Protein AF-A0A536I1N1-F1 (afdb_monomer)

pLDDT: mean 93.19, std 5.23, range [65.94, 98.44]

Radius of gyration: 19.05 Å; Cα contacts (8 Å, |Δi|>4): 246; chains: 1; bounding box: 41×29×50 Å

Sequence (137 aa):
LVEPLGQPHHDLIRALDEERPVVLKTALDERPGARELIPATDAGAESLLRRETPERREGWFLEPFPRPPELFIFGGSHVAIPLTRLAHELGFRVSVVDARSKFAGPERFPQAREVIHAWPDEVLKDLAMDSSTYVVI

Foldseek 3Di:
DDDDDDPLNVVVVVCVVVLFKWKWKAFQPPDGRDIDIDGCPDPVQVVCLLVQDWDDDDRITIGIDHGQAEEEEEWLDPVVLVVLVVCLVVRYQYEYEYLDPVRQDCVSRVSHPYRHNDHPVVCVVPDPDDSRYHYHD

Structure (mmCIF, N/CA/C/O backbone):
data_AF-A0A536I1N1-F1
#
_entry.id   AF-A0A536I1N1-F1
#
loop_
_atom_site.group_PDB
_atom_site.id
_atom_site.type_symbol
_atom_site.label_atom_id
_atom_site.label_alt_id
_atom_site.label_comp_id
_atom_site.label_asym_id
_atom_site.label_entity_id
_atom_site.label_seq_id
_atom_site.pdbx_PDB_ins_code
_atom_site.Cartn_x
_atom_site.Cartn_y
_atom_site.Cartn_z
_atom_site.occupancy
_atom_site.B_iso_or_equiv
_atom_site.auth_seq_id
_atom_site.auth_comp_id
_atom_site.auth_asym_id
_atom_site.auth_atom_id
_atom_site.pdbx_PDB_model_num
ATOM 1 N N . LEU A 1 1 ? 23.844 13.920 -20.728 1.00 65.94 1 LEU A N 1
ATOM 2 C CA . LEU A 1 1 ? 22.598 14.258 -21.451 1.00 65.94 1 LEU A CA 1
ATOM 3 C C . LEU A 1 1 ? 21.485 13.464 -20.791 1.00 65.94 1 LEU A C 1
ATOM 5 O O . LEU A 1 1 ? 21.658 12.264 -20.643 1.00 65.94 1 LEU A O 1
ATOM 9 N N . VAL A 1 2 ? 20.436 14.126 -20.304 1.00 77.44 2 VAL A N 1
ATOM 10 C CA . VAL A 1 2 ? 19.247 13.442 -19.771 1.00 77.44 2 VAL A CA 1
ATOM 11 C C . VAL A 1 2 ? 18.362 13.110 -20.968 1.00 77.44 2 VAL A C 1
ATOM 13 O O . VAL A 1 2 ? 18.057 14.004 -21.756 1.00 77.44 2 VAL A O 1
ATOM 16 N N . GLU A 1 3 ? 18.019 11.838 -21.148 1.00 78.44 3 GLU A N 1
ATOM 17 C CA . GLU A 1 3 ? 17.087 11.428 -22.201 1.00 78.44 3 GLU A CA 1
ATOM 18 C C . GLU A 1 3 ? 15.676 11.954 -21.893 1.00 78.44 3 GLU A C 1
ATOM 20 O O . GLU A 1 3 ? 15.255 11.927 -20.733 1.00 78.44 3 GLU A O 1
ATOM 25 N N . PRO A 1 4 ? 14.928 12.439 -22.900 1.00 87.12 4 PRO A N 1
ATOM 26 C CA . PRO A 1 4 ? 13.533 12.812 -22.708 1.00 87.12 4 PRO A CA 1
ATOM 27 C C . PRO A 1 4 ? 12.671 11.579 -22.400 1.00 87.12 4 PRO A C 1
ATOM 29 O O . PRO A 1 4 ? 12.976 10.458 -22.813 1.00 87.12 4 PRO A O 1
ATOM 32 N N . LEU A 1 5 ? 11.553 11.794 -21.703 1.00 90.12 5 LEU A N 1
ATOM 33 C CA . LEU A 1 5 ? 10.598 10.730 -21.405 1.00 90.12 5 LEU A CA 1
ATOM 34 C C . LEU A 1 5 ? 9.964 10.200 -22.701 1.00 90.12 5 LEU A C 1
ATOM 36 O O . LEU A 1 5 ? 9.265 10.917 -23.408 1.00 90.12 5 LEU A O 1
ATOM 40 N N . GLY A 1 6 ? 10.229 8.932 -23.017 1.00 91.31 6 GLY A N 1
ATOM 41 C CA . GLY A 1 6 ? 9.514 8.180 -24.055 1.00 91.31 6 GLY A CA 1
ATOM 42 C C . GLY A 1 6 ? 8.179 7.582 -23.586 1.00 91.31 6 GLY A C 1
ATOM 43 O O . GLY A 1 6 ? 7.852 7.617 -22.399 1.00 91.31 6 GLY A O 1
ATOM 44 N N . GLN A 1 7 ? 7.449 6.955 -24.515 1.00 93.62 7 GLN A N 1
ATOM 45 C CA . GLN A 1 7 ? 6.133 6.342 -24.272 1.00 93.62 7 GLN A CA 1
ATOM 46 C C . GLN A 1 7 ? 6.079 5.405 -23.045 1.00 93.62 7 GLN A C 1
ATOM 48 O O . GLN A 1 7 ? 5.188 5.604 -22.220 1.00 93.62 7 GLN A O 1
ATOM 53 N N . PRO A 1 8 ? 7.041 4.480 -22.822 1.00 93.44 8 PRO A N 1
ATOM 54 C CA . PRO A 1 8 ? 6.998 3.595 -21.654 1.00 93.44 8 PRO A CA 1
ATOM 55 C C . PRO A 1 8 ? 7.016 4.339 -20.312 1.00 93.44 8 PRO A C 1
ATOM 57 O O . PRO A 1 8 ? 6.431 3.870 -19.341 1.00 93.44 8 PRO A O 1
ATOM 60 N N . HIS A 1 9 ? 7.651 5.515 -20.245 1.00 93.00 9 HIS A N 1
ATOM 61 C CA . HIS A 1 9 ? 7.651 6.328 -19.028 1.00 93.00 9 HIS A CA 1
ATOM 62 C C . HIS A 1 9 ? 6.288 6.976 -18.787 1.00 93.00 9 HIS A C 1
ATOM 64 O O . HIS A 1 9 ? 5.831 7.025 -17.652 1.00 93.00 9 HIS A O 1
ATOM 70 N N . HIS A 1 10 ? 5.621 7.452 -19.841 1.00 95.75 10 HIS A N 1
ATOM 71 C CA . HIS A 1 10 ? 4.266 7.989 -19.724 1.00 95.75 10 HIS A CA 1
ATOM 72 C C . HIS A 1 10 ? 3.260 6.910 -19.316 1.00 95.75 10 HIS A C 1
ATOM 74 O O . HIS A 1 10 ? 2.372 7.178 -18.508 1.00 95.75 10 HIS A O 1
ATOM 80 N N . ASP A 1 11 ? 3.422 5.692 -19.831 1.00 95.81 11 ASP A N 1
ATOM 81 C CA . ASP A 1 11 ? 2.585 4.558 -19.441 1.00 95.81 11 ASP A CA 1
ATOM 82 C C . ASP A 1 11 ? 2.851 4.134 -17.991 1.00 95.81 11 ASP A C 1
ATOM 84 O O . ASP A 1 11 ? 1.912 3.772 -17.281 1.00 95.81 11 ASP A O 1
ATOM 88 N N . LEU A 1 12 ? 4.106 4.227 -17.528 1.00 95.75 12 LEU A N 1
ATOM 89 C CA . LEU A 1 12 ? 4.466 3.958 -16.137 1.00 95.75 12 LEU A CA 1
ATOM 90 C C . LEU A 1 12 ? 3.856 5.009 -15.215 1.00 95.75 12 LEU A C 1
ATOM 92 O O . LEU A 1 12 ? 3.196 4.643 -14.255 1.00 95.75 12 LEU A O 1
ATOM 96 N N . ILE A 1 13 ? 4.020 6.297 -15.527 1.00 96.00 13 ILE A N 1
ATOM 97 C CA . ILE A 1 13 ? 3.421 7.395 -14.753 1.00 96.00 13 ILE A CA 1
ATOM 98 C C . ILE A 1 13 ? 1.911 7.189 -14.632 1.00 96.00 13 ILE A C 1
ATOM 100 O O . ILE A 1 13 ? 1.382 7.225 -13.529 1.00 96.00 13 ILE A O 1
ATOM 104 N N . ARG A 1 14 ? 1.232 6.866 -15.739 1.00 96.56 14 ARG A N 1
ATOM 105 C CA . ARG A 1 14 ? -0.201 6.562 -15.710 1.00 96.56 14 ARG A CA 1
ATOM 106 C C . ARG A 1 14 ? -0.520 5.365 -14.816 1.00 96.56 14 ARG A C 1
ATOM 108 O O . ARG A 1 14 ? -1.481 5.421 -14.064 1.00 96.56 14 ARG A O 1
ATOM 115 N N . ALA A 1 15 ? 0.273 4.294 -14.887 1.00 95.19 15 ALA A N 1
ATOM 116 C CA . ALA A 1 15 ? 0.093 3.139 -14.013 1.00 95.19 15 ALA A CA 1
ATOM 117 C C . ALA A 1 15 ? 0.252 3.514 -12.532 1.00 95.19 15 ALA A C 1
ATOM 119 O O . ALA A 1 15 ? -0.528 3.046 -11.713 1.00 95.19 15 ALA A O 1
ATOM 120 N N . LEU A 1 16 ? 1.215 4.376 -12.196 1.00 93.81 16 LEU A N 1
ATOM 121 C CA . LEU A 1 16 ? 1.427 4.860 -10.831 1.00 93.81 16 LEU A CA 1
ATOM 122 C C . LEU A 1 16 ? 0.267 5.747 -10.354 1.00 93.81 16 LEU A C 1
ATOM 124 O O . LEU A 1 16 ? -0.206 5.559 -9.236 1.00 93.81 16 LEU A O 1
ATOM 128 N N . ASP A 1 17 ? -0.226 6.650 -11.204 1.00 95.12 17 ASP A N 1
ATOM 129 C CA . ASP A 1 17 ? -1.377 7.515 -10.905 1.00 95.12 17 ASP A CA 1
ATOM 130 C C . ASP A 1 17 ? -2.675 6.707 -10.718 1.00 95.12 17 ASP A C 1
ATOM 132 O O . ASP A 1 17 ? -3.502 7.031 -9.869 1.00 95.12 17 ASP A O 1
ATOM 136 N N . GLU A 1 18 ? -2.847 5.638 -11.501 1.00 94.44 18 GLU A N 1
ATOM 137 C CA . GLU A 1 18 ? -3.961 4.683 -11.399 1.00 94.44 18 GLU A CA 1
ATOM 138 C C . GLU A 1 18 ? -3.744 3.623 -10.307 1.00 94.44 18 GLU A C 1
ATOM 140 O O . GLU A 1 18 ? -4.605 2.764 -10.111 1.00 94.44 18 GLU A O 1
ATOM 145 N N . GLU A 1 19 ? -2.589 3.642 -9.633 1.00 91.50 19 GLU A N 1
ATOM 146 C CA . GLU A 1 19 ? -2.161 2.636 -8.654 1.00 91.50 19 GLU A CA 1
ATOM 147 C C . GLU A 1 19 ? -2.261 1.201 -9.176 1.00 91.50 19 GLU A C 1
ATOM 149 O O . GLU A 1 19 ? -2.590 0.252 -8.459 1.00 91.50 19 GLU A O 1
ATOM 154 N N . ARG A 1 20 ? -1.995 1.037 -10.467 1.00 92.56 20 ARG A N 1
ATOM 155 C CA . ARG A 1 20 ? -2.007 -0.245 -11.143 1.00 92.56 20 ARG A CA 1
ATOM 156 C C . ARG A 1 20 ? -0.616 -0.873 -11.036 1.00 92.56 20 ARG A C 1
ATOM 158 O O . ARG A 1 20 ? 0.349 -0.288 -11.528 1.00 92.56 20 ARG A O 1
ATOM 165 N N . PRO A 1 21 ? -0.501 -2.080 -10.463 1.00 93.31 21 PRO A N 1
ATOM 166 C CA . PRO A 1 21 ? 0.791 -2.711 -10.264 1.00 93.31 21 PRO A CA 1
ATOM 167 C C . PRO A 1 21 ? 1.390 -3.134 -11.610 1.00 93.31 21 PRO A C 1
ATOM 169 O O . PRO A 1 21 ? 0.714 -3.748 -12.447 1.00 93.31 21 PRO A O 1
ATOM 172 N N . VAL A 1 22 ? 2.660 -2.796 -11.821 1.00 95.62 22 VAL A N 1
ATOM 173 C CA . VAL A 1 22 ? 3.392 -3.051 -13.071 1.00 95.62 22 VAL A CA 1
ATOM 174 C C . VAL A 1 22 ? 4.857 -3.372 -12.804 1.00 95.62 22 VAL A C 1
ATOM 176 O O . VAL A 1 22 ? 5.428 -2.961 -11.799 1.00 95.62 22 VAL A O 1
ATOM 179 N N . VAL A 1 23 ? 5.493 -4.080 -13.731 1.00 96.00 23 VAL A N 1
ATOM 180 C CA . VAL A 1 23 ? 6.948 -4.264 -13.744 1.00 96.00 23 VAL A CA 1
ATOM 181 C C . VAL A 1 23 ? 7.512 -3.543 -14.958 1.00 96.00 23 VAL A C 1
ATOM 183 O O . VAL A 1 23 ? 7.105 -3.821 -16.085 1.00 96.00 23 VAL A O 1
ATOM 186 N N . LEU A 1 24 ? 8.464 -2.638 -14.750 1.00 96.31 24 LEU A N 1
ATOM 187 C CA . LEU A 1 24 ? 9.231 -2.042 -15.837 1.00 96.31 24 LEU A CA 1
ATOM 188 C C . LEU A 1 24 ? 10.388 -2.974 -16.193 1.00 96.31 24 LEU A C 1
ATOM 190 O O . LEU A 1 24 ? 11.280 -3.213 -15.380 1.00 96.31 24 LEU A O 1
ATOM 194 N N . LYS A 1 25 ? 10.404 -3.482 -17.424 1.00 95.12 25 LYS A N 1
ATOM 195 C CA . LYS A 1 25 ? 11.577 -4.158 -17.977 1.00 95.12 25 LYS A CA 1
ATOM 196 C C . LYS A 1 25 ? 12.432 -3.151 -18.718 1.00 95.12 25 LYS A C 1
ATOM 198 O O . LYS A 1 25 ? 11.924 -2.427 -19.569 1.00 95.12 25 LYS A O 1
ATOM 203 N N . THR A 1 26 ? 13.732 -3.176 -18.468 1.00 95.56 26 THR A N 1
ATOM 204 C CA . TH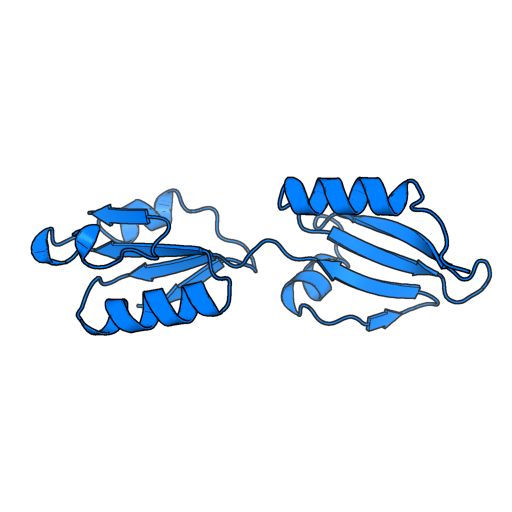R A 1 26 ? 14.732 -2.442 -19.247 1.00 95.56 26 THR A CA 1
ATOM 205 C C . THR A 1 26 ? 15.716 -3.430 -19.860 1.00 95.56 26 THR A C 1
ATOM 207 O O . THR A 1 26 ? 16.327 -4.220 -19.140 1.00 95.56 26 THR A O 1
ATOM 210 N N . ALA A 1 27 ? 15.854 -3.419 -21.183 1.00 95.31 27 ALA A N 1
ATOM 211 C CA . ALA A 1 27 ? 16.781 -4.284 -21.901 1.00 95.31 27 ALA A CA 1
ATOM 212 C C . ALA A 1 27 ? 18.227 -3.902 -21.574 1.00 95.31 27 ALA A C 1
ATOM 214 O O . ALA A 1 27 ? 18.578 -2.718 -21.539 1.00 95.31 27 ALA A O 1
ATOM 215 N N . LEU A 1 28 ? 19.064 -4.913 -21.358 1.00 94.69 28 LEU A N 1
ATOM 216 C CA . LEU A 1 28 ? 20.492 -4.768 -21.077 1.00 94.69 28 LEU A CA 1
ATOM 217 C C . LEU A 1 28 ? 21.374 -5.186 -22.264 1.00 94.69 28 LEU A C 1
ATOM 219 O O . LEU A 1 28 ? 22.541 -4.803 -22.298 1.00 94.69 28 LEU A O 1
ATOM 223 N N . ASP A 1 29 ? 20.809 -5.917 -23.231 1.00 90.38 29 ASP A N 1
ATOM 224 C CA . ASP A 1 29 ? 21.569 -6.617 -24.273 1.00 90.38 29 ASP A CA 1
ATOM 225 C C . ASP A 1 29 ? 21.486 -5.915 -25.642 1.00 90.38 29 ASP A C 1
ATOM 227 O O . ASP A 1 29 ? 22.035 -4.837 -25.820 1.00 90.38 29 ASP A O 1
ATOM 231 N N . GLU A 1 30 ? 20.809 -6.505 -26.636 1.00 81.75 30 GLU A N 1
ATOM 232 C CA . GLU A 1 30 ? 20.830 -6.060 -28.043 1.00 81.75 30 GLU A CA 1
ATOM 233 C C . GLU A 1 30 ? 20.270 -4.645 -28.269 1.00 81.75 30 GLU A C 1
ATOM 235 O O . GLU A 1 30 ? 20.552 -4.013 -29.289 1.00 81.75 30 GLU A O 1
ATOM 240 N N . ARG A 1 31 ? 19.458 -4.143 -27.332 1.00 86.38 31 ARG A N 1
ATOM 241 C CA . ARG A 1 31 ? 18.858 -2.800 -27.371 1.00 86.38 31 ARG A CA 1
ATOM 242 C C . ARG A 1 31 ? 18.928 -2.140 -25.989 1.00 86.38 31 ARG A C 1
ATOM 244 O O . ARG A 1 31 ? 17.882 -1.983 -25.357 1.00 86.38 31 ARG A O 1
ATOM 251 N N . PRO A 1 32 ? 20.121 -1.780 -25.482 1.00 87.25 32 PRO A N 1
ATOM 252 C CA . PRO A 1 32 ? 20.267 -1.273 -24.123 1.00 87.25 32 PRO A CA 1
ATOM 253 C C . PRO A 1 32 ? 19.367 -0.061 -23.881 1.00 87.25 32 PRO A C 1
ATOM 255 O O . PRO A 1 32 ? 19.346 0.875 -24.680 1.00 87.25 32 PRO A O 1
ATOM 258 N N . GLY A 1 33 ? 18.606 -0.085 -22.788 1.00 89.06 33 GLY A N 1
ATOM 259 C CA . GLY A 1 33 ? 17.694 1.001 -22.427 1.00 89.06 33 GLY A CA 1
ATOM 260 C C . GLY A 1 33 ? 16.319 0.956 -23.104 1.00 89.06 33 GLY A C 1
ATOM 261 O O . GLY A 1 33 ? 15.472 1.793 -22.776 1.00 89.06 33 GLY A O 1
ATOM 262 N N . ALA A 1 34 ? 16.046 -0.007 -23.996 1.00 92.00 34 ALA A N 1
ATOM 263 C CA . ALA A 1 34 ? 14.680 -0.261 -24.459 1.00 92.00 34 ALA A CA 1
ATOM 264 C C . ALA A 1 34 ? 13.806 -0.702 -23.274 1.00 92.00 34 ALA A C 1
ATOM 266 O O . ALA A 1 34 ? 14.243 -1.503 -22.448 1.00 92.00 34 ALA A O 1
ATOM 267 N N . ARG A 1 35 ? 12.594 -0.150 -23.169 1.00 94.00 35 ARG A N 1
ATOM 268 C CA . ARG A 1 35 ? 11.727 -0.294 -21.993 1.00 94.00 35 ARG A CA 1
ATOM 269 C C . ARG A 1 35 ? 10.346 -0.799 -22.367 1.00 94.00 35 ARG A C 1
ATOM 271 O O . ARG A 1 35 ? 9.772 -0.332 -23.347 1.00 94.00 35 ARG A O 1
ATOM 278 N N . GLU A 1 36 ? 9.811 -1.687 -21.541 1.00 94.19 36 GLU A N 1
ATOM 279 C CA . GLU A 1 36 ? 8.482 -2.280 -21.696 1.00 94.19 36 GLU A CA 1
ATOM 280 C C . GLU A 1 36 ? 7.829 -2.451 -20.321 1.00 94.19 36 GLU A C 1
ATOM 282 O O . GLU A 1 36 ? 8.518 -2.726 -19.339 1.00 94.19 36 GLU A O 1
ATOM 287 N N . LEU A 1 37 ? 6.506 -2.299 -20.241 1.00 94.94 37 LEU A N 1
ATOM 288 C CA . LEU A 1 37 ? 5.749 -2.577 -19.021 1.00 94.94 37 LEU A CA 1
ATOM 289 C C . LEU A 1 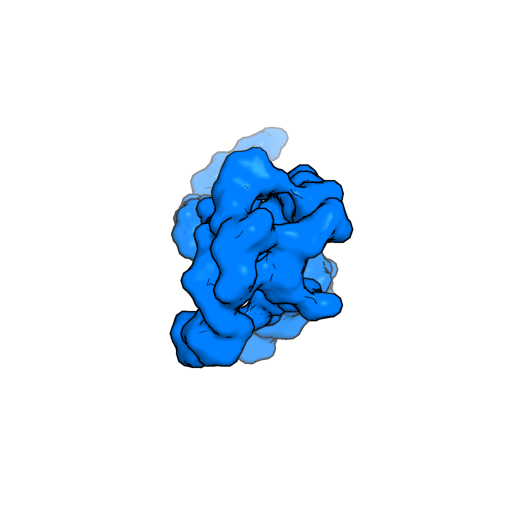37 ? 5.110 -3.957 -19.093 1.00 94.94 37 LEU A C 1
ATOM 291 O O . LEU A 1 37 ? 4.452 -4.287 -20.078 1.00 94.94 37 LEU A O 1
ATOM 295 N N . ILE A 1 38 ? 5.248 -4.718 -18.013 1.00 92.56 38 ILE A N 1
ATOM 296 C CA . ILE A 1 38 ? 4.507 -5.954 -17.786 1.00 92.56 38 ILE A CA 1
ATOM 297 C C . ILE A 1 38 ? 3.373 -5.669 -16.790 1.00 92.56 38 ILE A C 1
ATOM 299 O O . ILE A 1 38 ? 3.654 -5.165 -15.696 1.00 92.56 38 ILE A O 1
ATOM 303 N N . PRO A 1 39 ? 2.107 -5.973 -17.114 1.00 88.88 39 PRO A N 1
ATOM 304 C CA . PRO A 1 39 ? 1.025 -5.932 -16.138 1.00 88.88 39 PRO A CA 1
ATOM 305 C C . PRO A 1 39 ? 1.176 -7.032 -15.076 1.00 88.88 39 PRO A C 1
ATOM 307 O O . PRO A 1 39 ? 1.717 -8.105 -15.329 1.00 88.88 39 PRO A O 1
ATOM 310 N N . ALA A 1 40 ? 0.623 -6.797 -13.885 1.00 85.88 40 ALA A N 1
ATOM 311 C CA . ALA A 1 40 ? 0.635 -7.774 -12.791 1.00 85.88 40 ALA A CA 1
ATOM 312 C C . ALA A 1 40 ? -0.038 -9.120 -13.117 1.00 85.88 40 ALA A C 1
ATOM 314 O O . ALA A 1 40 ? 0.227 -10.112 -12.448 1.00 85.88 40 ALA A O 1
ATOM 315 N N . THR A 1 41 ? -0.897 -9.164 -14.141 1.00 84.12 41 THR A N 1
ATOM 316 C CA . THR A 1 41 ? -1.573 -10.384 -14.607 1.00 84.12 41 THR A CA 1
ATOM 317 C C . THR A 1 41 ? -0.630 -11.397 -15.255 1.00 84.12 41 THR A C 1
ATOM 319 O O . THR A 1 41 ? -1.014 -12.551 -15.435 1.00 84.12 41 THR A O 1
ATOM 322 N N . ASP A 1 42 ? 0.584 -10.992 -15.634 1.00 85.19 42 ASP A N 1
ATOM 323 C CA . ASP A 1 42 ? 1.588 -11.917 -16.148 1.00 85.19 42 ASP A CA 1
ATOM 324 C C . ASP A 1 42 ? 2.204 -12.752 -15.019 1.00 85.19 42 ASP A C 1
ATOM 326 O O . ASP A 1 42 ? 2.668 -12.223 -14.010 1.00 85.19 42 ASP A O 1
ATOM 330 N N . ALA A 1 43 ? 2.305 -14.069 -15.226 1.00 75.44 43 ALA A N 1
ATOM 331 C CA . ALA A 1 43 ? 2.756 -15.025 -14.205 1.00 75.44 43 ALA A CA 1
ATOM 332 C C . ALA A 1 43 ? 4.153 -14.721 -13.619 1.00 75.44 43 ALA A C 1
ATOM 334 O O . ALA A 1 43 ? 4.461 -15.105 -12.494 1.00 75.44 43 ALA A O 1
ATOM 335 N N . GLY A 1 44 ? 5.019 -14.036 -14.375 1.00 79.38 44 GLY A N 1
ATOM 336 C CA . GLY A 1 44 ? 6.338 -13.607 -13.898 1.00 79.38 44 GLY A CA 1
ATOM 337 C C . GLY A 1 44 ? 6.328 -12.313 -13.077 1.00 79.38 44 GLY A C 1
ATOM 338 O O . GLY A 1 44 ? 7.269 -12.080 -12.322 1.00 79.38 44 GLY A O 1
ATOM 339 N N . ALA A 1 45 ? 5.295 -11.478 -13.214 1.00 86.12 45 ALA A N 1
ATOM 340 C CA . ALA A 1 45 ? 5.211 -10.172 -12.566 1.00 86.12 45 ALA A CA 1
ATOM 341 C C . ALA A 1 45 ? 4.783 -10.284 -11.098 1.00 86.12 45 ALA A C 1
ATOM 343 O O . ALA A 1 45 ? 5.337 -9.586 -10.252 1.00 86.12 45 ALA A O 1
ATOM 344 N N . GLU A 1 46 ? 3.863 -11.197 -10.773 1.00 84.38 46 GLU A N 1
ATOM 345 C CA . GLU A 1 46 ? 3.309 -11.349 -9.419 1.00 84.38 46 GLU A CA 1
ATOM 346 C C . GLU A 1 46 ? 4.401 -11.560 -8.356 1.00 84.38 46 GLU A C 1
ATOM 348 O O . GLU A 1 46 ? 4.453 -10.857 -7.344 1.00 84.38 46 GLU A O 1
ATOM 353 N N . SER A 1 47 ? 5.343 -12.479 -8.603 1.00 86.88 47 SER A N 1
ATOM 354 C CA . SER A 1 47 ? 6.432 -12.740 -7.652 1.00 86.88 47 SER A CA 1
ATOM 355 C C . SER A 1 47 ? 7.376 -11.547 -7.476 1.00 86.88 47 SER A C 1
ATOM 357 O O . SER A 1 47 ? 7.991 -11.430 -6.414 1.00 86.88 47 SER A O 1
ATOM 359 N N . LEU A 1 48 ? 7.542 -10.706 -8.498 1.00 90.06 48 LEU A N 1
ATOM 360 C CA . LEU A 1 48 ? 8.398 -9.519 -8.439 1.00 90.06 48 LEU A CA 1
ATOM 361 C C . LEU A 1 48 ? 7.719 -8.406 -7.656 1.00 90.06 48 LEU A C 1
ATOM 363 O O . LEU A 1 48 ? 8.328 -7.825 -6.761 1.00 90.06 48 LEU A O 1
ATOM 367 N N . LEU A 1 49 ? 6.440 -8.175 -7.947 1.00 90.12 49 LEU A N 1
ATOM 368 C CA . LEU A 1 49 ? 5.601 -7.202 -7.258 1.00 90.12 49 LEU A CA 1
ATOM 369 C C . LEU A 1 49 ? 5.499 -7.513 -5.767 1.00 90.12 49 LEU A C 1
ATOM 371 O O . LEU A 1 49 ? 5.626 -6.609 -4.956 1.00 90.12 49 LEU A O 1
ATOM 375 N N . ARG A 1 50 ? 5.375 -8.790 -5.393 1.00 86.12 50 ARG A N 1
ATOM 376 C CA . ARG A 1 50 ? 5.335 -9.201 -3.983 1.00 86.12 50 ARG A CA 1
ATOM 377 C C . ARG A 1 50 ? 6.656 -8.979 -3.239 1.00 86.12 50 ARG A C 1
ATOM 379 O O . ARG A 1 50 ? 6.651 -8.768 -2.032 1.00 86.12 50 ARG A O 1
ATOM 386 N N . ARG A 1 51 ? 7.795 -9.137 -3.919 1.00 86.81 51 ARG A N 1
ATOM 387 C CA . ARG A 1 51 ? 9.124 -8.979 -3.298 1.00 86.81 51 ARG A CA 1
ATOM 388 C C . ARG A 1 51 ? 9.600 -7.534 -3.292 1.00 86.81 51 ARG A C 1
ATOM 390 O O . ARG A 1 51 ? 10.549 -7.238 -2.572 1.00 86.81 51 ARG A O 1
ATOM 397 N N . GLU A 1 52 ? 9.018 -6.693 -4.144 1.00 89.00 52 GLU A N 1
ATOM 398 C CA . GLU A 1 52 ? 9.381 -5.283 -4.321 1.00 89.00 52 GLU A CA 1
ATOM 399 C C . GLU A 1 52 ? 10.889 -5.078 -4.553 1.00 89.00 52 GLU A C 1
ATOM 401 O O . GLU A 1 52 ? 11.471 -4.052 -4.219 1.00 89.00 52 GLU A O 1
ATOM 406 N N . THR A 1 53 ? 11.552 -6.093 -5.112 1.00 90.44 53 THR A N 1
ATOM 407 C CA . THR A 1 53 ? 13.003 -6.115 -5.291 1.00 90.44 53 THR A CA 1
ATOM 408 C C . THR A 1 53 ? 13.314 -6.192 -6.779 1.00 90.44 53 THR A C 1
ATOM 410 O O . THR A 1 53 ? 12.876 -7.147 -7.429 1.00 90.44 53 THR A O 1
ATOM 413 N N . PRO A 1 54 ? 14.075 -5.234 -7.334 1.00 93.50 54 PRO A N 1
ATOM 414 C CA . PRO A 1 54 ? 14.521 -5.320 -8.712 1.00 93.50 54 PRO A CA 1
ATOM 415 C C . PRO A 1 54 ? 15.433 -6.528 -8.937 1.00 93.50 54 PRO A C 1
ATOM 417 O O . PRO A 1 54 ? 16.276 -6.846 -8.094 1.00 93.50 54 PRO A O 1
ATOM 420 N N . GLU A 1 55 ? 15.321 -7.175 -10.093 1.00 94.25 55 GLU A N 1
ATOM 421 C CA . GLU A 1 55 ? 16.182 -8.307 -10.448 1.00 94.25 55 GLU A CA 1
ATOM 422 C C . GLU A 1 55 ? 16.681 -8.242 -11.891 1.00 94.25 55 GLU A C 1
ATOM 424 O O . GLU A 1 55 ? 16.122 -7.556 -12.746 1.00 94.25 55 GLU A O 1
ATOM 429 N N . ARG A 1 56 ? 17.757 -8.980 -12.174 1.00 94.00 56 ARG A N 1
ATOM 430 C CA . ARG A 1 56 ? 18.239 -9.196 -13.540 1.00 94.00 56 ARG A CA 1
ATOM 431 C C . ARG A 1 56 ? 17.886 -10.601 -13.990 1.00 94.00 56 ARG A C 1
ATOM 433 O O . ARG A 1 56 ? 18.236 -11.562 -13.307 1.00 94.00 56 ARG A O 1
ATOM 440 N N . ARG A 1 57 ? 17.264 -10.724 -15.159 1.00 91.25 57 ARG A N 1
ATOM 441 C CA . ARG A 1 57 ? 16.847 -12.010 -15.718 1.00 91.25 57 ARG A CA 1
ATOM 442 C C . ARG A 1 57 ? 16.866 -11.963 -17.242 1.00 91.25 57 ARG A C 1
ATOM 444 O O . ARG A 1 57 ? 16.265 -11.072 -17.829 1.00 91.25 57 ARG A O 1
ATOM 451 N N . GLU A 1 58 ? 17.532 -12.935 -17.869 1.00 90.88 58 GLU A N 1
ATOM 452 C CA . GLU A 1 58 ? 17.482 -13.167 -19.328 1.00 90.88 58 GLU A CA 1
ATOM 453 C C . GLU A 1 58 ? 17.734 -11.896 -20.172 1.00 90.88 58 GLU A C 1
ATOM 455 O O . GLU A 1 58 ? 16.990 -11.614 -21.105 1.00 90.88 58 GLU A O 1
ATOM 460 N N . GLY A 1 59 ? 18.740 -11.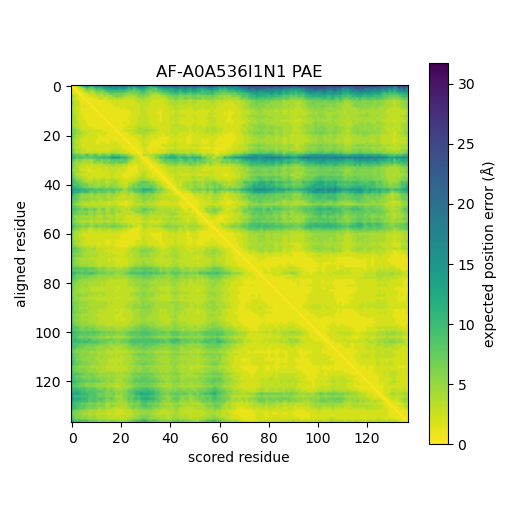086 -19.814 1.00 94.00 59 GLY A N 1
ATOM 461 C CA . GLY A 1 59 ? 19.057 -9.850 -20.550 1.00 94.00 59 GLY A CA 1
ATOM 462 C C . GLY A 1 59 ? 18.201 -8.632 -20.190 1.00 94.00 59 GLY A C 1
ATOM 463 O O . GLY A 1 59 ? 18.309 -7.582 -20.825 1.00 94.00 59 GLY A O 1
ATOM 464 N N . TRP A 1 60 ? 17.357 -8.738 -19.161 1.00 94.38 60 TRP A N 1
ATOM 465 C CA . TRP A 1 60 ? 16.492 -7.662 -18.678 1.00 94.38 60 TRP A CA 1
ATOM 466 C C . TRP A 1 60 ? 16.824 -7.267 -17.242 1.00 94.38 60 TRP A C 1
ATOM 468 O O . TRP A 1 60 ? 17.129 -8.117 -16.406 1.00 94.38 60 TRP A O 1
ATOM 478 N N . PHE A 1 61 ? 16.705 -5.976 -16.945 1.00 95.44 61 PHE A N 1
ATOM 479 C CA . PHE A 1 61 ? 16.530 -5.454 -15.594 1.00 95.44 61 PHE A CA 1
ATOM 480 C C . PHE A 1 61 ? 15.035 -5.251 -15.345 1.00 95.44 61 PHE A C 1
ATOM 482 O O . PHE A 1 61 ? 14.379 -4.550 -16.113 1.00 95.44 61 PHE A O 1
ATOM 489 N N . LEU A 1 62 ? 14.500 -5.907 -14.322 1.00 95.50 62 LEU A N 1
ATOM 490 C CA . LEU A 1 62 ? 13.085 -5.921 -13.973 1.00 95.50 62 LEU A CA 1
ATOM 491 C C . LEU A 1 62 ? 12.898 -5.110 -12.695 1.00 95.50 62 LEU A C 1
ATOM 493 O O . LEU A 1 62 ? 13.450 -5.473 -11.660 1.00 95.50 62 LEU A O 1
ATOM 497 N N . GLU A 1 63 ? 12.127 -4.033 -12.767 1.00 96.44 63 GLU A N 1
ATOM 498 C CA . GLU A 1 63 ? 11.861 -3.136 -11.645 1.00 96.44 63 GLU A CA 1
ATOM 499 C C . GLU A 1 63 ? 10.365 -3.187 -11.290 1.00 96.44 63 GLU A C 1
ATOM 501 O O . GLU A 1 63 ? 9.532 -2.764 -12.099 1.00 96.44 63 GLU A O 1
ATOM 506 N N . PRO A 1 64 ? 9.991 -3.774 -10.139 1.00 95.50 64 PRO A N 1
ATOM 507 C CA . PRO A 1 64 ? 8.598 -3.870 -9.727 1.00 95.50 64 PRO A CA 1
ATOM 508 C C . PRO A 1 64 ? 8.087 -2.557 -9.126 1.00 95.50 64 PRO A C 1
ATOM 510 O O . PRO A 1 64 ? 8.732 -1.962 -8.268 1.00 95.50 64 PRO A O 1
ATOM 513 N N . PHE A 1 65 ? 6.878 -2.169 -9.524 1.00 94.50 65 PHE A N 1
ATOM 514 C CA . PHE A 1 65 ? 6.115 -1.059 -8.962 1.00 94.50 65 PHE A CA 1
ATOM 515 C C . PHE A 1 65 ? 4.778 -1.608 -8.435 1.00 94.50 65 PHE A C 1
ATOM 517 O O . PHE A 1 65 ? 3.828 -1.757 -9.213 1.00 94.50 65 PHE A O 1
ATOM 524 N N . PRO A 1 66 ? 4.707 -1.999 -7.148 1.00 92.50 66 PRO A N 1
ATOM 525 C CA . PRO A 1 66 ? 3.486 -2.513 -6.528 1.00 92.50 66 PRO A CA 1
ATOM 526 C C . PRO A 1 66 ? 2.448 -1.402 -6.321 1.00 92.50 66 PRO A C 1
ATOM 528 O O . PRO A 1 66 ? 2.735 -0.213 -6.476 1.00 92.50 66 PRO A O 1
ATOM 531 N N . ARG A 1 67 ? 1.231 -1.791 -5.924 1.00 91.50 67 ARG A N 1
ATOM 532 C CA . ARG A 1 67 ? 0.240 -0.826 -5.431 1.00 91.50 67 ARG A CA 1
ATOM 533 C C . ARG A 1 67 ? 0.710 -0.238 -4.094 1.00 91.50 67 ARG A C 1
ATOM 535 O O . ARG A 1 67 ? 1.401 -0.942 -3.353 1.00 91.50 67 ARG A O 1
ATOM 542 N N . PRO A 1 68 ? 0.315 1.002 -3.745 1.00 90.06 68 PRO A N 1
ATOM 543 C CA . PRO A 1 68 ? 0.543 1.533 -2.406 1.00 90.06 68 PRO A CA 1
ATOM 544 C C . PRO A 1 68 ? 0.032 0.549 -1.342 1.00 90.06 68 PRO A C 1
ATOM 546 O O . PRO A 1 68 ? -1.098 0.072 -1.472 1.00 90.06 68 PRO A O 1
ATOM 549 N N . PRO A 1 69 ? 0.822 0.235 -0.304 1.00 93.81 69 PRO A N 1
ATOM 550 C CA . PRO A 1 69 ? 0.440 -0.786 0.655 1.00 93.81 69 PRO A CA 1
ATOM 551 C C . PRO A 1 69 ? -0.741 -0.317 1.515 1.00 93.81 69 PRO A C 1
ATOM 553 O O . PRO A 1 69 ? -0.747 0.795 2.056 1.00 93.81 69 PRO A O 1
ATOM 556 N N . GLU A 1 70 ? -1.745 -1.176 1.661 1.00 95.75 70 GLU A N 1
ATOM 557 C CA . GLU A 1 70 ? -2.926 -0.930 2.491 1.00 95.75 70 GLU A CA 1
ATOM 558 C C . GLU A 1 70 ? -2.793 -1.688 3.809 1.00 95.75 70 GLU A C 1
ATOM 560 O O . GLU A 1 70 ? -2.507 -2.883 3.817 1.00 95.75 70 GLU A O 1
ATOM 565 N N . LEU A 1 71 ? -2.998 -1.005 4.935 1.00 97.62 71 LEU A N 1
ATOM 566 C CA . LEU A 1 71 ? -2.954 -1.600 6.265 1.00 97.62 71 LEU A CA 1
ATOM 567 C C . LEU A 1 71 ? -4.317 -1.481 6.941 1.00 97.62 71 LEU A C 1
ATOM 569 O O . LEU A 1 71 ? -4.749 -0.384 7.292 1.00 97.62 71 LEU A O 1
A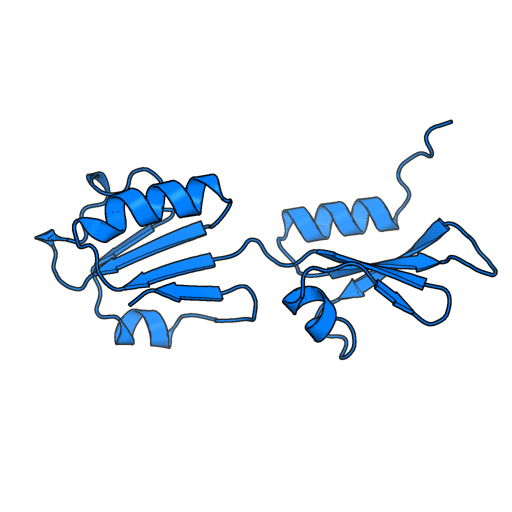TOM 573 N N . PHE A 1 72 ? -4.941 -2.623 7.207 1.00 97.88 72 PHE A N 1
ATOM 574 C CA . PHE A 1 72 ? -6.130 -2.718 8.045 1.00 97.88 72 PHE A CA 1
ATOM 575 C C . PHE A 1 72 ? -5.730 -3.071 9.478 1.00 97.88 72 PHE A C 1
ATOM 577 O O . PHE A 1 72 ? -5.134 -4.118 9.738 1.00 97.88 72 PHE A O 1
ATOM 584 N N . ILE A 1 73 ? -6.065 -2.195 10.421 1.00 98.19 73 ILE A N 1
ATOM 585 C CA . ILE A 1 73 ? -5.868 -2.417 11.855 1.00 98.19 73 ILE A CA 1
ATOM 586 C C . ILE A 1 73 ? -7.220 -2.805 12.453 1.00 98.19 73 ILE A C 1
ATOM 588 O O . ILE A 1 73 ? -8.085 -1.946 12.631 1.00 98.19 73 ILE A O 1
ATOM 592 N N . PHE A 1 74 ? -7.406 -4.081 12.785 1.00 97.69 74 PHE A N 1
ATOM 593 C CA . PHE A 1 74 ? -8.596 -4.550 13.492 1.00 97.69 74 PHE A CA 1
ATOM 594 C C . PHE A 1 74 ? -8.386 -4.403 14.999 1.00 97.69 74 PHE A C 1
ATOM 596 O O . PHE A 1 74 ? -7.705 -5.197 15.636 1.00 97.69 74 PHE A O 1
ATOM 603 N N . GLY A 1 75 ? -8.993 -3.369 15.574 1.00 96.94 75 GLY A N 1
ATOM 604 C CA . GLY A 1 75 ? -8.885 -3.017 16.984 1.00 96.94 75 GLY A CA 1
ATOM 605 C C . GLY A 1 75 ? -8.354 -1.601 17.173 1.00 96.94 75 GLY A C 1
ATOM 606 O O . GLY A 1 75 ? -7.153 -1.354 17.152 1.00 96.94 75 GLY A O 1
ATOM 607 N N . GLY A 1 76 ? -9.241 -0.664 17.488 1.00 96.56 76 GLY A N 1
ATOM 608 C CA . GLY A 1 76 ? -8.939 0.748 17.722 1.00 96.56 76 GLY A CA 1
ATOM 609 C C . GLY A 1 76 ? -8.418 1.042 19.131 1.00 96.56 76 GLY A C 1
ATOM 610 O O . GLY A 1 76 ? -8.720 2.094 19.698 1.00 96.56 76 GLY A O 1
ATOM 611 N N . SER A 1 77 ? -7.680 0.125 19.761 1.00 95.75 77 SER A N 1
ATOM 612 C CA . SER A 1 77 ? -7.160 0.335 21.121 1.00 95.75 77 SER A CA 1
ATOM 613 C C . SER A 1 77 ? -6.134 1.486 21.178 1.00 95.75 77 SER A C 1
ATOM 615 O O . SER A 1 77 ? -5.819 2.125 20.178 1.00 95.75 77 SER A O 1
ATOM 617 N N . HIS A 1 78 ? -5.594 1.793 22.358 1.00 95.94 78 HIS A N 1
ATOM 618 C CA . HIS A 1 78 ? -4.573 2.840 22.498 1.00 95.94 78 HIS A CA 1
ATOM 619 C C . HIS A 1 78 ? -3.278 2.530 21.721 1.00 95.94 78 HIS A C 1
ATOM 621 O O . HIS A 1 78 ? -2.569 3.461 21.357 1.00 95.94 78 HIS A O 1
ATOM 627 N N . VAL A 1 79 ? -2.997 1.253 21.425 1.00 97.00 79 VAL A N 1
ATOM 628 C CA . VAL A 1 79 ? -1.845 0.825 20.609 1.00 97.00 79 VAL A CA 1
ATOM 629 C C . VAL A 1 79 ? -2.039 1.175 19.130 1.00 97.00 79 VAL A C 1
ATOM 631 O O . VAL A 1 79 ? -1.073 1.495 18.441 1.00 97.00 79 VAL A O 1
ATOM 634 N N . ALA A 1 80 ? -3.284 1.196 18.646 1.00 97.94 80 ALA A N 1
ATOM 635 C CA . ALA A 1 80 ? -3.580 1.505 17.249 1.00 97.94 80 ALA A CA 1
ATOM 636 C C . ALA A 1 80 ? -3.240 2.955 16.874 1.00 97.94 80 ALA A C 1
ATOM 638 O O . ALA A 1 80 ? -2.958 3.228 15.714 1.00 97.94 80 ALA A O 1
ATOM 639 N N . ILE A 1 81 ? -3.235 3.887 17.836 1.00 97.94 81 ILE A N 1
ATOM 640 C CA . ILE A 1 81 ? -2.958 5.312 17.590 1.00 97.94 81 ILE A CA 1
ATOM 641 C C . ILE A 1 81 ? -1.513 5.526 17.094 1.00 97.94 81 ILE A C 1
ATOM 643 O O . ILE A 1 81 ? -1.339 6.022 15.979 1.00 97.94 81 ILE A O 1
ATOM 647 N N . PRO A 1 82 ? -0.459 5.143 17.851 1.00 98.12 82 PRO A N 1
ATOM 648 C CA . PRO A 1 82 ? 0.912 5.266 17.363 1.00 98.12 82 PRO A CA 1
ATOM 649 C C . PRO A 1 82 ? 1.189 4.355 16.163 1.00 98.12 82 PRO A C 1
ATOM 651 O O . PRO A 1 82 ? 1.949 4.756 15.287 1.00 98.12 82 PRO A O 1
ATOM 654 N N . LEU A 1 83 ? 0.555 3.177 16.076 1.00 98.31 83 LEU A N 1
ATOM 655 C CA . LEU A 1 83 ? 0.695 2.293 14.915 1.00 98.31 83 LEU A CA 1
ATOM 656 C C . LEU A 1 83 ? 0.183 2.958 13.632 1.00 98.31 83 LEU A C 1
ATOM 658 O O . LEU A 1 83 ? 0.890 2.961 12.631 1.00 98.31 83 LEU A O 1
ATOM 662 N N . THR A 1 84 ? -1.003 3.570 13.679 1.00 98.44 84 THR A N 1
ATOM 663 C CA . THR A 1 84 ? -1.590 4.300 12.544 1.00 98.44 84 THR A CA 1
ATOM 664 C C . THR A 1 84 ? -0.661 5.407 12.075 1.00 98.44 84 THR A C 1
ATOM 666 O O . THR A 1 84 ? -0.393 5.531 10.883 1.00 98.44 84 THR A O 1
ATOM 669 N N . ARG A 1 85 ? -0.125 6.190 13.017 1.00 98.06 85 ARG A N 1
ATOM 670 C CA . ARG A 1 85 ? 0.806 7.272 12.703 1.00 98.06 85 ARG A CA 1
ATOM 671 C C . ARG A 1 85 ? 2.086 6.750 12.043 1.00 98.06 85 ARG A C 1
ATOM 673 O O . ARG A 1 85 ? 2.469 7.269 11.003 1.00 98.06 85 ARG A O 1
ATOM 680 N N . LEU A 1 86 ? 2.734 5.743 12.632 1.00 98.19 86 LEU A N 1
ATOM 681 C CA . LEU A 1 86 ? 3.977 5.182 12.095 1.00 98.19 86 LEU A CA 1
ATOM 682 C C . LEU A 1 86 ? 3.761 4.547 10.719 1.00 98.19 86 LEU A C 1
ATOM 684 O O . LEU A 1 86 ? 4.555 4.766 9.814 1.00 98.19 86 LEU A O 1
ATOM 688 N N . ALA A 1 87 ? 2.673 3.799 10.539 1.00 98.00 87 ALA A N 1
ATOM 689 C CA . ALA A 1 87 ? 2.349 3.190 9.257 1.00 98.00 87 ALA A CA 1
ATOM 690 C C . ALA A 1 87 ? 2.085 4.255 8.178 1.00 98.00 87 ALA A C 1
ATOM 692 O O . ALA A 1 87 ? 2.623 4.149 7.079 1.00 98.00 87 ALA A O 1
ATOM 693 N N . HIS A 1 88 ? 1.350 5.321 8.507 1.00 97.56 88 HIS A N 1
ATOM 694 C CA . HIS A 1 88 ? 1.170 6.460 7.606 1.00 97.56 88 HIS A CA 1
ATOM 695 C C . HIS A 1 88 ? 2.506 7.125 7.233 1.00 97.56 88 HIS A C 1
ATOM 697 O O . HIS A 1 88 ? 2.753 7.384 6.058 1.00 97.56 88 HIS A O 1
ATOM 703 N N . GLU A 1 89 ? 3.393 7.361 8.209 1.00 97.44 89 GLU A N 1
ATOM 704 C CA . GLU A 1 89 ? 4.737 7.918 7.970 1.00 97.44 89 GLU A CA 1
ATOM 705 C C . GLU A 1 89 ? 5.594 7.016 7.057 1.00 97.44 89 GLU A C 1
ATOM 707 O O . GLU A 1 89 ? 6.428 7.519 6.307 1.00 97.44 89 GLU A O 1
ATOM 712 N N . LEU A 1 90 ? 5.359 5.701 7.073 1.00 95.75 90 LEU A N 1
ATOM 713 C CA . LEU A 1 90 ? 6.000 4.720 6.188 1.00 95.75 90 LEU A CA 1
ATOM 714 C C . LEU A 1 90 ? 5.312 4.577 4.817 1.00 95.75 90 LEU A C 1
ATOM 716 O O . LEU A 1 90 ? 5.733 3.750 4.012 1.00 95.75 90 LEU A O 1
ATOM 720 N N . GLY A 1 91 ? 4.271 5.366 4.537 1.00 94.25 91 GLY A N 1
ATOM 721 C CA . GLY A 1 91 ? 3.565 5.374 3.253 1.00 94.25 91 GLY A CA 1
ATOM 722 C C . GLY A 1 91 ? 2.391 4.397 3.146 1.00 94.25 91 GLY A C 1
ATOM 723 O O . GLY A 1 91 ? 1.821 4.265 2.063 1.00 94.25 91 GLY A O 1
ATOM 724 N N . PHE A 1 92 ? 1.990 3.737 4.239 1.00 96.88 92 PHE A N 1
ATOM 725 C CA . PHE A 1 92 ? 0.793 2.896 4.237 1.00 96.88 92 PHE A CA 1
ATOM 726 C C . PHE A 1 92 ? -0.484 3.730 4.200 1.00 96.88 92 PHE A C 1
ATOM 728 O O . PHE A 1 92 ? -0.618 4.769 4.856 1.00 96.88 92 PHE A O 1
ATOM 735 N N . ARG A 1 93 ? -1.490 3.192 3.515 1.00 96.25 93 ARG A N 1
ATOM 736 C CA . ARG A 1 93 ? -2.879 3.639 3.629 1.00 96.25 93 ARG A CA 1
ATOM 737 C C . ARG A 1 93 ? -3.540 2.880 4.754 1.00 96.25 93 ARG A C 1
ATOM 739 O O . ARG A 1 93 ? -3.819 1.695 4.622 1.00 96.25 93 ARG A O 1
ATOM 746 N N . VAL A 1 94 ? -3.745 3.564 5.871 1.00 98.06 94 VAL A N 1
ATOM 747 C CA . VAL A 1 94 ? -4.202 2.916 7.097 1.00 98.06 94 VAL A CA 1
ATOM 748 C C . VAL A 1 94 ? -5.709 3.062 7.258 1.00 98.06 94 VAL A C 1
ATOM 750 O O . VAL A 1 94 ? -6.211 4.185 7.286 1.00 98.06 94 VAL A O 1
ATOM 753 N N . SER A 1 95 ? -6.400 1.944 7.446 1.00 97.75 95 SER A N 1
ATOM 754 C CA . SER A 1 95 ? -7.803 1.893 7.857 1.00 97.75 95 SER A CA 1
ATOM 755 C C . SER A 1 95 ? -7.900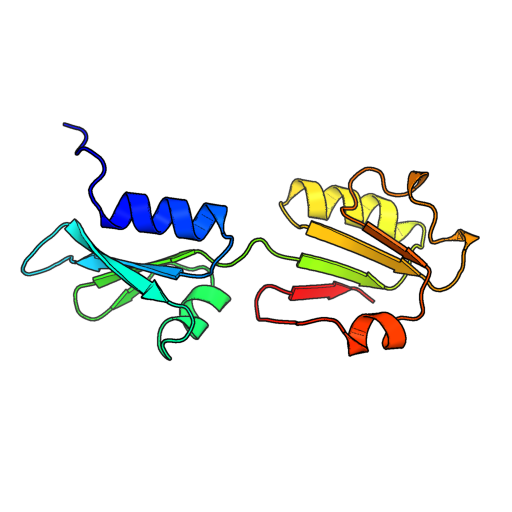 1.244 9.234 1.00 97.75 95 SER A C 1
ATOM 757 O O . SER A 1 95 ? -7.337 0.172 9.463 1.00 97.75 95 SER A O 1
ATOM 759 N N . VAL A 1 96 ? -8.603 1.881 10.168 1.00 98.31 96 VAL A N 1
ATOM 760 C CA . VAL A 1 96 ? -8.818 1.338 11.519 1.00 98.31 96 VAL A CA 1
ATOM 761 C C . VAL A 1 96 ? -10.239 0.812 11.623 1.00 98.31 96 VAL A C 1
ATOM 763 O O . VAL A 1 96 ? -11.183 1.557 11.389 1.00 98.31 96 VAL A O 1
ATOM 766 N N . VAL A 1 97 ? -10.401 -0.449 12.009 1.00 98.19 97 VAL A N 1
ATOM 767 C CA . VAL A 1 97 ? -11.702 -1.109 12.155 1.00 98.19 97 VAL A CA 1
ATOM 768 C C . VAL A 1 97 ? -11.925 -1.462 13.622 1.00 98.19 97 VAL A C 1
ATOM 770 O O . VAL A 1 97 ? -11.102 -2.147 14.228 1.00 98.19 97 VAL A O 1
ATOM 773 N N . ASP A 1 98 ? -13.035 -1.032 14.217 1.00 98.19 98 ASP A N 1
ATOM 774 C CA . ASP A 1 98 ? -13.442 -1.494 15.551 1.00 98.19 98 ASP A CA 1
ATOM 775 C C . ASP A 1 98 ? -14.970 -1.484 15.686 1.00 98.19 98 ASP A C 1
ATOM 777 O O . ASP A 1 98 ? -15.618 -0.478 15.416 1.00 98.19 98 ASP A O 1
ATOM 781 N N . ALA A 1 99 ? -15.554 -2.582 16.167 1.00 97.12 99 ALA A N 1
ATOM 782 C CA . ALA A 1 99 ? -17.003 -2.701 16.364 1.00 97.12 99 ALA A CA 1
ATOM 783 C C . ALA A 1 99 ? -17.528 -1.890 17.560 1.00 97.12 99 ALA A C 1
ATOM 785 O O . ALA A 1 99 ? -18.733 -1.803 17.792 1.00 97.12 99 ALA A O 1
ATOM 786 N N . ARG A 1 100 ? -16.633 -1.348 18.390 1.00 96.81 100 ARG A N 1
ATOM 787 C CA . ARG A 1 100 ? -16.990 -0.588 19.587 1.00 96.81 100 ARG A CA 1
ATOM 788 C C . ARG A 1 100 ? -16.857 0.893 19.272 1.00 96.81 100 ARG A C 1
ATOM 790 O O . ARG A 1 100 ? -15.747 1.405 19.150 1.00 96.81 100 ARG A O 1
ATOM 797 N N . SER A 1 101 ? -17.978 1.604 19.261 1.00 94.44 101 SER A N 1
ATOM 798 C CA . SER A 1 101 ? -18.048 3.047 18.978 1.00 94.44 101 SER A CA 1
ATOM 799 C C . SER A 1 101 ? -17.029 3.899 19.748 1.00 94.44 101 SER A C 1
ATOM 801 O O . SER A 1 101 ? -16.420 4.797 19.178 1.00 94.44 101 SER A O 1
ATOM 803 N N . LYS A 1 102 ? -16.755 3.574 21.021 1.00 95.12 102 LYS A N 1
ATOM 804 C CA . LYS A 1 102 ? -15.730 4.250 21.843 1.00 95.12 102 LYS A CA 1
ATOM 805 C C . LYS A 1 102 ? -14.324 4.200 21.227 1.00 95.12 102 LYS A C 1
ATOM 807 O O . LYS A 1 102 ? -13.501 5.071 21.506 1.00 95.12 102 LYS A O 1
ATOM 812 N N . PHE A 1 103 ? -14.028 3.160 20.453 1.00 95.81 103 PHE A N 1
ATOM 813 C CA . PHE A 1 103 ? -12.725 2.938 19.843 1.00 95.81 103 PHE A CA 1
ATOM 814 C C . PHE A 1 103 ? -12.664 3.321 18.355 1.00 95.81 103 PHE A C 1
ATOM 816 O O . PHE A 1 103 ? -11.564 3.483 17.837 1.00 95.81 103 PHE A O 1
ATOM 823 N N . ALA A 1 104 ? -13.798 3.552 17.697 1.00 94.12 104 ALA A N 1
ATOM 824 C CA . ALA A 1 104 ? -13.886 3.916 16.279 1.00 94.12 104 ALA A CA 1
ATOM 825 C C . ALA A 1 104 ? -14.145 5.424 16.057 1.00 94.12 104 ALA A C 1
ATOM 827 O O . ALA A 1 104 ? -14.907 5.807 15.176 1.00 94.12 104 ALA A O 1
ATOM 828 N N . GLY A 1 105 ? -13.538 6.285 16.880 1.00 95.12 105 GLY A N 1
ATOM 829 C CA . GLY A 1 105 ? -13.609 7.744 16.732 1.00 95.12 105 GLY A CA 1
ATOM 830 C C . GLY A 1 105 ? -12.553 8.267 15.746 1.00 95.12 105 GLY A C 1
ATOM 831 O O . GLY A 1 105 ? -11.363 8.095 16.036 1.00 95.12 105 GLY A O 1
ATOM 832 N N . PRO A 1 106 ? -12.925 8.900 14.614 1.00 95.00 106 PRO A N 1
ATOM 833 C CA . PRO A 1 106 ? -11.976 9.434 13.630 1.00 95.00 106 PRO A CA 1
ATOM 834 C C . PRO A 1 106 ? -10.963 10.423 14.214 1.00 95.00 106 PRO A C 1
ATOM 836 O O . PRO A 1 106 ? -9.796 10.435 13.828 1.00 95.00 106 PRO A O 1
ATOM 839 N N . GLU A 1 107 ? -11.370 11.207 15.211 1.00 96.38 107 GLU A N 1
ATOM 840 C CA . GLU A 1 107 ? -10.521 12.172 15.914 1.00 96.38 107 GLU A CA 1
ATOM 841 C C . GLU A 1 107 ? -9.328 11.529 16.638 1.00 96.38 107 GLU A C 1
ATOM 843 O O . GLU A 1 107 ? -8.332 12.199 16.915 1.00 96.38 107 GLU A O 1
ATOM 848 N N . ARG A 1 108 ? -9.403 10.223 16.929 1.00 96.19 108 ARG A N 1
ATOM 849 C CA . ARG A 1 108 ? -8.309 9.456 17.542 1.00 96.19 108 ARG A CA 1
ATOM 850 C C . ARG A 1 108 ? -7.233 9.062 16.529 1.00 96.19 108 ARG A C 1
ATOM 852 O O . ARG A 1 108 ? -6.121 8.736 16.943 1.00 96.19 108 ARG A O 1
ATOM 859 N N . PHE A 1 109 ? -7.556 9.093 15.235 1.00 97.94 109 PHE A N 1
ATOM 860 C CA . PHE A 1 109 ? -6.716 8.602 14.143 1.00 97.94 109 PHE A CA 1
ATOM 861 C C . PHE A 1 109 ? -6.644 9.617 12.989 1.00 97.94 109 PHE A C 1
ATOM 863 O O . PHE A 1 109 ? -7.058 9.310 11.873 1.00 97.94 109 PHE A O 1
ATOM 870 N N . PRO A 1 110 ? -6.097 10.826 13.210 1.00 96.88 110 PRO A N 1
ATOM 871 C CA . PRO A 1 110 ? -6.097 11.881 12.194 1.00 96.88 110 PRO A CA 1
ATOM 872 C C . PRO A 1 110 ? -5.292 11.538 10.927 1.00 96.88 110 PRO A C 1
ATOM 874 O O . PRO A 1 110 ? -5.482 12.185 9.903 1.00 96.88 110 PRO A O 1
ATOM 877 N N . GLN A 1 111 ? -4.392 10.548 10.984 1.00 97.69 111 GLN A N 1
ATOM 878 C CA . GLN A 1 111 ? -3.633 10.048 9.830 1.00 97.69 111 GLN A CA 1
ATOM 879 C C . GLN A 1 111 ? -4.270 8.828 9.147 1.00 97.69 111 GLN A C 1
ATOM 881 O O . GLN A 1 111 ? -3.768 8.386 8.111 1.00 97.69 111 GLN A O 1
ATOM 886 N N . ALA A 1 112 ? -5.325 8.243 9.724 1.00 97.75 112 ALA A N 1
ATOM 887 C CA . ALA A 1 112 ? -6.021 7.145 9.071 1.00 97.75 112 ALA A CA 1
ATOM 888 C C . ALA A 1 112 ? -6.726 7.662 7.815 1.00 97.75 112 ALA A C 1
ATOM 890 O O . ALA A 1 112 ? -7.339 8.729 7.820 1.00 97.75 112 ALA A O 1
ATOM 891 N N . ARG A 1 113 ? -6.666 6.868 6.746 1.00 96.94 113 ARG A N 1
ATOM 892 C CA . ARG A 1 113 ? -7.501 7.061 5.560 1.00 96.94 113 ARG A CA 1
ATOM 893 C C . ARG A 1 113 ? -8.974 6.916 5.929 1.00 96.94 113 ARG A C 1
ATOM 895 O O . ARG A 1 113 ? -9.800 7.685 5.448 1.00 96.94 113 ARG A O 1
ATOM 902 N N . GLU A 1 114 ? -9.283 5.934 6.773 1.00 97.19 114 GLU A N 1
ATOM 903 C CA . GLU A 1 114 ? -10.643 5.639 7.204 1.00 97.19 114 GLU A CA 1
ATOM 904 C C . GLU A 1 114 ? -10.675 5.061 8.624 1.00 97.19 114 GLU A C 1
ATOM 906 O O . GLU A 1 114 ? -9.772 4.334 9.047 1.00 97.19 114 GLU A O 1
ATOM 911 N N . VAL A 1 115 ? -11.742 5.371 9.361 1.00 98.12 115 VAL A N 1
ATOM 912 C CA . VAL A 1 115 ? -12.065 4.736 10.641 1.00 98.12 115 VAL A CA 1
ATOM 913 C C . VAL A 1 115 ? -13.456 4.130 10.523 1.00 98.12 115 VAL A C 1
ATOM 915 O O . VAL A 1 115 ? -14.445 4.846 10.388 1.00 98.12 115 VAL A O 1
ATOM 918 N N . ILE A 1 116 ? -13.512 2.803 10.548 1.00 97.56 116 ILE A N 1
ATOM 919 C CA . ILE A 1 116 ? -14.684 2.000 10.217 1.00 97.56 116 ILE A CA 1
ATOM 920 C C . ILE A 1 116 ? -15.258 1.413 11.508 1.00 97.56 116 ILE A C 1
ATOM 922 O O . ILE A 1 116 ? -14.619 0.617 12.201 1.00 97.56 116 ILE A O 1
ATOM 926 N N . HIS A 1 117 ? -16.491 1.794 11.828 1.00 97.62 117 HIS A N 1
ATOM 927 C CA . HIS A 1 117 ? -17.242 1.227 12.944 1.00 97.62 117 HIS A CA 1
ATOM 928 C C . HIS A 1 117 ? -18.032 -0.001 12.476 1.00 97.62 117 HIS A C 1
ATOM 930 O O . HIS A 1 117 ? -19.196 0.115 12.092 1.00 97.62 117 HIS A O 1
ATOM 936 N N . ALA A 1 118 ? -17.378 -1.161 12.472 1.00 97.06 118 ALA A N 1
ATOM 937 C CA . ALA A 1 118 ? -17.947 -2.430 12.024 1.00 97.06 118 ALA A CA 1
ATOM 938 C C . ALA A 1 118 ? -17.230 -3.616 12.681 1.00 97.06 118 ALA A C 1
ATOM 940 O O . ALA A 1 118 ? -16.124 -3.474 13.223 1.00 97.06 118 ALA A O 1
ATOM 941 N N . TRP A 1 119 ? -17.841 -4.797 12.621 1.00 96.81 119 TRP A N 1
ATOM 942 C CA . TRP A 1 119 ? -17.160 -6.037 12.972 1.00 96.81 119 TRP A CA 1
ATOM 943 C C . TRP A 1 119 ? -16.133 -6.429 11.902 1.00 96.81 119 TRP A C 1
ATOM 945 O O . TRP A 1 119 ? -16.347 -6.176 10.715 1.00 96.81 119 TRP A O 1
ATOM 955 N N . PRO A 1 120 ? -15.017 -7.080 12.289 1.00 94.94 120 PRO A N 1
ATOM 956 C CA . PRO A 1 120 ? -14.006 -7.513 11.330 1.00 94.94 120 PRO A CA 1
ATOM 957 C C . PRO A 1 120 ? -14.563 -8.372 10.190 1.00 94.94 120 PRO A C 1
ATOM 959 O O . PRO A 1 120 ? -14.170 -8.185 9.045 1.00 94.94 120 PRO A O 1
ATOM 962 N N . ASP A 1 121 ? -15.499 -9.283 10.470 1.00 94.94 121 ASP A N 1
ATOM 963 C CA . ASP A 1 121 ? -16.079 -10.159 9.449 1.00 94.94 121 ASP A CA 1
ATOM 964 C C . ASP A 1 121 ? -16.984 -9.414 8.459 1.00 94.94 121 ASP A C 1
ATOM 966 O O . ASP A 1 121 ? -17.154 -9.880 7.337 1.00 94.94 121 ASP A O 1
ATOM 970 N N . GLU A 1 122 ? -17.563 -8.276 8.845 1.00 95.12 122 GLU A N 1
ATOM 971 C CA . GLU A 1 122 ? -18.332 -7.417 7.940 1.00 95.12 122 GLU A CA 1
ATOM 972 C C . GLU A 1 122 ? -17.400 -6.746 6.931 1.00 95.12 122 GLU A C 1
ATOM 974 O O . GLU A 1 122 ? -17.655 -6.808 5.734 1.00 95.12 122 GLU A O 1
ATOM 979 N N . VAL A 1 123 ? -16.272 -6.198 7.395 1.00 94.62 123 VAL A N 1
ATOM 980 C CA . VAL A 1 123 ? -15.278 -5.554 6.520 1.00 94.62 123 VAL A CA 1
ATOM 981 C C . VAL A 1 123 ? -14.573 -6.575 5.626 1.00 94.62 123 VAL A C 1
ATOM 983 O O . VAL A 1 123 ? -14.383 -6.333 4.438 1.00 94.62 123 VAL A O 1
ATOM 986 N N . LEU A 1 124 ? -14.206 -7.739 6.168 1.00 92.12 124 LEU A N 1
ATOM 987 C CA . LEU A 1 124 ? -13.463 -8.763 5.426 1.00 92.12 124 LEU A CA 1
ATOM 988 C C . LEU A 1 124 ? -14.274 -9.420 4.298 1.00 92.12 124 LEU A C 1
ATOM 990 O O . LEU A 1 124 ? -13.667 -9.960 3.377 1.00 92.12 124 LEU A O 1
ATOM 994 N N . LYS A 1 125 ? -15.614 -9.392 4.345 1.00 92.06 125 LYS A N 1
ATOM 995 C CA . LYS A 1 125 ? -16.465 -9.947 3.272 1.00 92.06 125 LYS A CA 1
ATOM 996 C C . LYS A 1 125 ? -16.306 -9.194 1.955 1.00 92.06 125 LYS A C 1
ATOM 998 O O . LYS A 1 125 ? -16.302 -9.827 0.903 1.00 92.06 125 LYS A O 1
ATOM 1003 N N . ASP A 1 126 ? -16.152 -7.877 2.034 1.00 88.75 126 ASP A N 1
ATOM 1004 C CA . ASP A 1 126 ? -16.103 -6.990 0.869 1.00 88.75 126 ASP A CA 1
ATOM 1005 C C . ASP A 1 126 ? -14.673 -6.531 0.535 1.00 88.75 126 ASP A C 1
ATOM 1007 O O . ASP A 1 126 ? -14.442 -5.874 -0.482 1.00 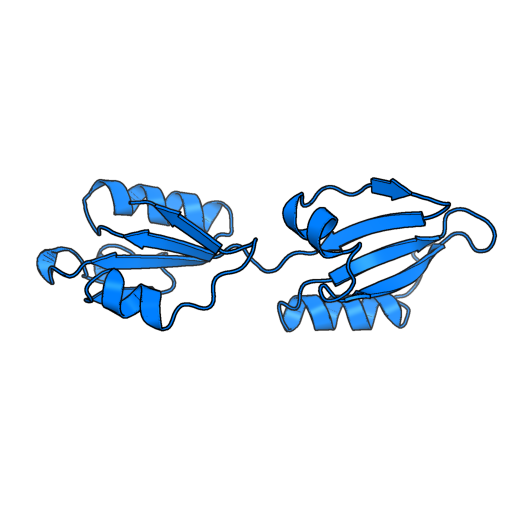88.75 126 ASP A O 1
ATOM 1011 N N . LEU A 1 127 ? -13.691 -6.884 1.374 1.00 88.94 127 LEU A N 1
ATOM 1012 C CA . LEU A 1 127 ? -12.308 -6.466 1.195 1.00 88.94 127 LEU A CA 1
ATOM 1013 C C . LEU A 1 127 ? -11.604 -7.280 0.099 1.00 88.94 127 LEU A C 1
ATOM 1015 O O . LEU A 1 127 ? -11.253 -8.446 0.281 1.00 88.94 127 LEU A O 1
ATOM 1019 N N . ALA A 1 128 ? -11.322 -6.628 -1.029 1.00 87.00 128 ALA A N 1
ATOM 1020 C CA . ALA A 1 128 ? -10.469 -7.173 -2.079 1.00 87.00 128 ALA A CA 1
ATOM 1021 C C . ALA A 1 128 ? -8.991 -7.136 -1.646 1.00 87.00 128 ALA A C 1
ATOM 1023 O O . ALA A 1 128 ? -8.296 -6.144 -1.860 1.00 87.00 128 ALA A O 1
ATOM 1024 N N . MET A 1 129 ? -8.520 -8.217 -1.023 1.00 87.38 129 MET A N 1
ATOM 1025 C CA . MET A 1 129 ? -7.126 -8.342 -0.591 1.00 87.38 129 MET A CA 1
ATOM 1026 C C . MET A 1 129 ? -6.221 -8.830 -1.725 1.00 87.38 129 MET A C 1
ATOM 1028 O O . MET A 1 129 ? -6.557 -9.786 -2.426 1.00 87.38 129 MET A O 1
ATOM 1032 N N . ASP A 1 130 ? -5.036 -8.238 -1.840 1.00 86.12 130 ASP A N 1
ATOM 1033 C CA . ASP A 1 130 ? -3.948 -8.755 -2.671 1.00 86.12 130 ASP A CA 1
ATOM 1034 C C . ASP A 1 130 ? -2.614 -8.774 -1.906 1.00 86.12 130 ASP A C 1
ATOM 1036 O O . ASP A 1 130 ? -2.571 -8.644 -0.682 1.00 86.12 130 ASP A O 1
ATOM 1040 N N . SER A 1 131 ? -1.502 -8.968 -2.619 1.00 84.94 131 SER A N 1
ATOM 1041 C CA . SER A 1 131 ? -0.160 -9.002 -2.025 1.00 84.94 131 SER A CA 1
ATOM 1042 C C . SER A 1 131 ? 0.279 -7.686 -1.373 1.00 84.94 131 SER A C 1
ATOM 1044 O O . SER A 1 131 ? 1.268 -7.698 -0.644 1.00 84.94 131 SER A O 1
ATOM 1046 N N . SER A 1 132 ? -0.420 -6.579 -1.635 1.00 90.44 132 SER A N 1
ATOM 1047 C CA . SER A 1 132 ? -0.164 -5.260 -1.048 1.00 90.44 132 SER A CA 1
ATOM 1048 C C . SER A 1 132 ? -1.131 -4.934 0.101 1.00 90.44 132 SER A C 1
ATOM 1050 O O . SER A 1 132 ? -1.088 -3.824 0.632 1.00 90.44 132 SER A O 1
ATOM 1052 N N . THR A 1 133 ? -1.981 -5.882 0.517 1.00 93.44 133 THR A N 1
ATOM 1053 C CA . THR A 1 133 ? -2.878 -5.741 1.671 1.00 93.44 133 THR A CA 1
ATOM 1054 C C . THR A 1 133 ? -2.289 -6.401 2.917 1.00 93.44 133 THR A C 1
ATOM 1056 O O . THR A 1 133 ? -1.961 -7.588 2.933 1.00 93.44 133 THR A O 1
ATOM 1059 N N . TYR A 1 134 ? -2.215 -5.637 4.001 1.00 95.56 134 TYR A N 1
ATOM 1060 C CA . TYR A 1 134 ? -1.663 -6.043 5.285 1.00 95.56 134 TYR A CA 1
ATOM 1061 C C . TYR A 1 134 ? -2.713 -5.906 6.380 1.00 95.56 134 TYR A C 1
ATOM 1063 O O . TYR A 1 134 ? -3.560 -5.011 6.355 1.00 95.56 134 TYR A O 1
ATOM 1071 N N . VAL A 1 135 ? -2.637 -6.792 7.369 1.00 96.19 135 VAL A N 1
ATOM 1072 C CA . VAL A 1 135 ? -3.589 -6.841 8.475 1.00 96.19 135 VAL A CA 1
ATOM 1073 C C . VAL A 1 135 ? -2.851 -6.929 9.805 1.00 96.19 135 VAL A C 1
ATOM 1075 O O . VAL A 1 135 ? -1.899 -7.697 9.946 1.00 96.19 135 VAL A O 1
ATOM 1078 N N . VAL A 1 136 ? -3.323 -6.165 10.787 1.00 96.81 136 VAL A N 1
ATOM 1079 C CA . VAL A 1 136 ? -2.927 -6.265 12.196 1.00 96.81 136 VAL A CA 1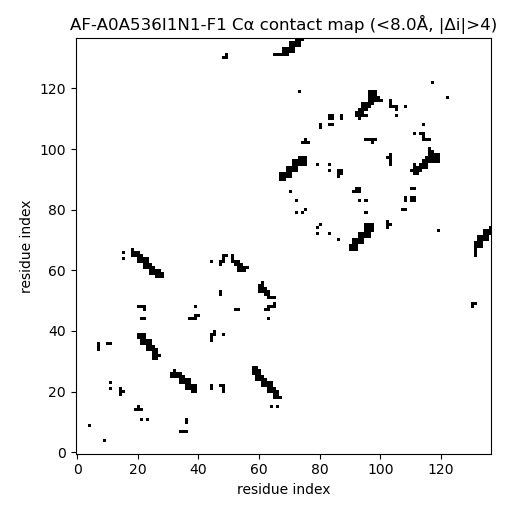
ATOM 1080 C C . VAL A 1 136 ? -4.172 -6.560 13.032 1.00 96.81 136 VAL A C 1
ATOM 1082 O O . VAL A 1 136 ? -5.216 -5.944 12.812 1.00 96.81 136 VAL A O 1
ATOM 1085 N N . ILE A 1 137 ? -4.050 -7.508 13.967 1.00 93.81 137 ILE A N 1
ATOM 1086 C CA . ILE A 1 137 ? -5.109 -8.001 14.865 1.00 93.81 137 ILE A CA 1
ATOM 1087 C C . ILE A 1 137 ? -4.611 -7.907 16.308 1.00 9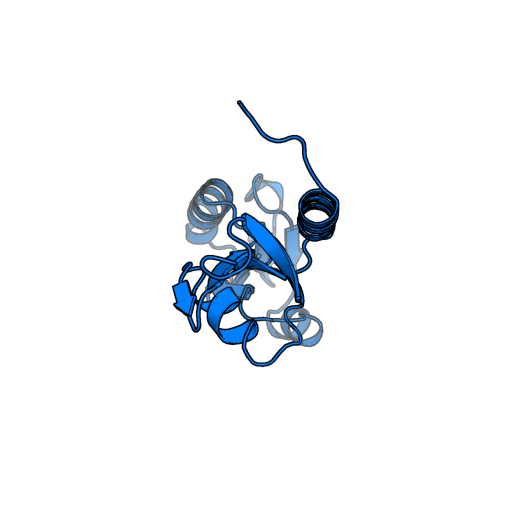3.81 137 ILE A C 1
ATOM 1089 O O . ILE A 1 137 ? -3.433 -8.274 16.530 1.00 93.81 137 ILE A O 1
#

Nearest PDB structures (foldseek):
  2we8-assembly2_B-3  TM=7.977E-01  e=1.592E-09  Mycolicibacterium smegmatis MC2 155
  2we8-assembly1_A-2  TM=7.989E-01  e=3.969E-09  Mycolicibacterium smegmatis MC2 155
  2we7-assembly2_B-2  TM=7.666E-01  e=5.871E-09  Mycolicibacterium smegmatis MC2 155
  3on5-assembly1_B  TM=6.821E-01  e=3.001E-08  Halalkalibacterium halodurans
  3on5-assembly1_A  TM=6.501E-01  e=6.569E-08  Halalkalibacterium halodurans

Mean predicted aligned error: 4.42 Å

Solvent-accessible surface area (backbone atoms only — not comparable to full-atom values): 7591 Å² total; per-residue (Å²): 134,85,80,76,87,50,70,56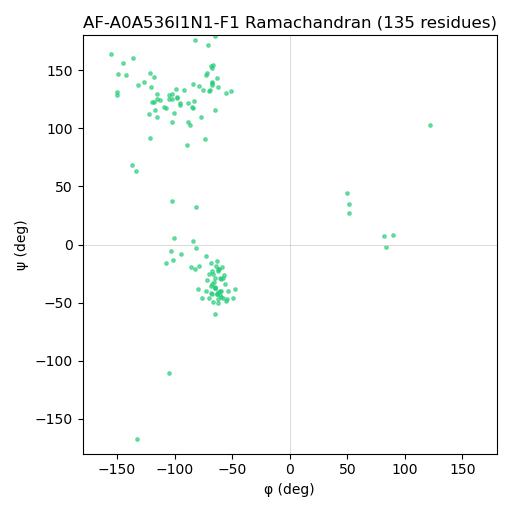,53,55,54,46,53,49,28,59,76,68,49,47,39,34,26,43,37,30,32,64,56,101,50,64,72,46,62,48,79,41,54,46,88,41,87,75,34,45,65,31,36,65,62,62,50,66,46,76,55,97,56,27,41,38,39,39,41,56,41,78,37,34,34,41,33,53,47,38,50,83,68,39,40,62,48,38,47,54,40,35,76,72,60,32,47,24,32,37,29,15,66,47,68,93,41,29,48,54,89,67,39,81,63,38,76,41,56,39,72,38,50,70,72,66,55,58,74,75,55,87,74,56,88,46,52,42,78,47,117

Secondary structure (DSSP, 8-state):
-PPP--HHHHHHHHHHHTT--EEEEEE-SSSTT-EEEEETTSTTHHHHHHHT--EEETTEEEEEEPPPPEEEEE--STTHHHHHHHHHHTT-EEEEE-SSTTT--GGG-TT-SEEE-S-HHHHHHH----TTEEEE-